Protein AF-A0A6V8P8G3-F1 (afdb_monomer_lite)

Secondary structure (DSSP, 8-state):
--GGGS-HHHHHHHHHTTSS-HHHHHHHHHHHHHHHHHHH---S---HHHHHHHT-

Structure (mmCIF, N/CA/C/O backbone):
data_AF-A0A6V8P8G3-F1
#
_entry.id   AF-A0A6V8P8G3-F1
#
loop_
_atom_site.group_PDB
_atom_site.id
_atom_site.type_symbol
_atom_site.label_atom_id
_atom_site.label_alt_id
_atom_site.label_comp_id
_atom_site.label_asym_id
_atom_site.label_entity_id
_atom_site.label_seq_id
_atom_site.pdbx_PDB_ins_code
_atom_site.Cartn_x
_atom_site.Cartn_y
_atom_site.Cartn_z
_atom_site.occupancy
_atom_site.B_iso_or_equiv
_atom_site.auth_seq_id
_atom_site.auth_comp_id
_atom_site.auth_asym_id
_atom_site.auth_atom_id
_atom_site.pdbx_PDB_model_num
ATOM 1 N N . MET A 1 1 ? -7.871 -10.718 -2.432 1.00 63.56 1 MET A N 1
ATOM 2 C CA . MET A 1 1 ? -8.167 -9.474 -3.170 1.00 63.56 1 MET A CA 1
ATOM 3 C C . MET A 1 1 ? -7.235 -8.439 -2.587 1.00 63.56 1 MET A C 1
ATOM 5 O O . MET A 1 1 ? -7.178 -8.351 -1.368 1.00 63.56 1 MET A O 1
ATOM 9 N N . GLU A 1 2 ? -6.439 -7.776 -3.413 1.00 90.81 2 GLU A N 1
ATOM 10 C CA . GLU A 1 2 ? -5.394 -6.875 -2.923 1.00 90.81 2 GLU A CA 1
ATOM 11 C C . GLU A 1 2 ? -5.963 -5.480 -2.637 1.00 90.81 2 GLU A C 1
ATOM 13 O O . GLU A 1 2 ? -6.850 -5.023 -3.358 1.00 90.81 2 GLU A O 1
ATOM 18 N N . LEU A 1 3 ? -5.450 -4.784 -1.614 1.00 96.56 3 LEU A N 1
ATOM 19 C CA . LEU A 1 3 ? -5.954 -3.454 -1.236 1.00 96.56 3 LEU A CA 1
ATOM 20 C C . LEU A 1 3 ? -5.711 -2.411 -2.338 1.00 96.56 3 LEU A C 1
ATOM 22 O O . LEU A 1 3 ? -6.543 -1.527 -2.531 1.00 96.56 3 LEU A O 1
ATOM 26 N N . TRP A 1 4 ? -4.616 -2.534 -3.098 1.00 96.69 4 TRP A N 1
ATOM 27 C CA . TRP A 1 4 ? -4.301 -1.637 -4.218 1.00 96.69 4 TRP A CA 1
ATOM 28 C C . TRP A 1 4 ? -5.294 -1.716 -5.390 1.00 96.69 4 TRP A C 1
ATOM 30 O O . TRP A 1 4 ? -5.313 -0.808 -6.216 1.00 96.69 4 TRP A O 1
ATOM 40 N N . ASP A 1 5 ? -6.113 -2.770 -5.469 1.00 97.06 5 ASP A N 1
ATOM 41 C CA . ASP A 1 5 ? -7.108 -2.978 -6.537 1.00 97.06 5 ASP A CA 1
ATOM 42 C C . ASP A 1 5 ? -8.523 -2.517 -6.126 1.00 97.06 5 ASP A C 1
ATOM 44 O O . ASP A 1 5 ? -9.489 -2.600 -6.887 1.00 97.06 5 ASP A O 1
ATOM 48 N N . MET A 1 6 ? -8.677 -2.028 -4.892 1.00 97.25 6 MET A N 1
ATOM 49 C CA . MET A 1 6 ? -9.959 -1.568 -4.365 1.00 97.25 6 MET A CA 1
ATOM 50 C C . MET A 1 6 ? -10.257 -0.123 -4.763 1.00 97.25 6 MET A C 1
ATOM 52 O O . MET A 1 6 ? -9.370 0.722 -4.893 1.00 97.25 6 MET A O 1
ATOM 56 N N . LYS A 1 7 ? -11.546 0.207 -4.894 1.00 97.50 7 LYS A N 1
ATOM 57 C CA . LYS A 1 7 ? -11.972 1.589 -5.145 1.00 97.50 7 LYS A CA 1
ATOM 58 C C . LYS A 1 7 ? -11.802 2.434 -3.885 1.00 97.50 7 LYS A C 1
ATOM 60 O O . LYS A 1 7 ? -12.059 1.968 -2.775 1.00 97.50 7 LYS A O 1
ATOM 65 N N . GLY A 1 8 ? -11.499 3.721 -4.062 1.00 96.50 8 GLY A N 1
ATOM 66 C CA . GLY A 1 8 ? -11.272 4.651 -2.949 1.00 96.50 8 GLY A CA 1
ATOM 67 C C . GLY A 1 8 ? -12.412 4.704 -1.922 1.00 96.50 8 GLY A C 1
ATOM 68 O O . GLY A 1 8 ? -12.150 4.766 -0.727 1.00 96.50 8 GLY A O 1
ATOM 69 N N . HIS A 1 9 ? -13.674 4.596 -2.354 1.00 97.88 9 HIS A N 1
ATOM 70 C CA . HIS A 1 9 ? -14.814 4.569 -1.429 1.00 97.88 9 HIS A CA 1
ATOM 71 C C . HIS A 1 9 ? -14.884 3.282 -0.586 1.00 97.88 9 HIS A C 1
ATOM 73 O O . HIS A 1 9 ? -15.324 3.336 0.556 1.00 97.88 9 HIS A O 1
ATOM 79 N N . GLN A 1 10 ? -14.429 2.141 -1.118 1.00 97.81 10 GLN A N 1
ATOM 80 C CA . GLN A 1 10 ? -14.379 0.877 -0.374 1.00 97.81 10 GLN A CA 1
ATOM 81 C C . GLN A 1 10 ? -13.274 0.937 0.681 1.00 97.81 10 GLN A C 1
ATOM 83 O O . GLN A 1 10 ? -13.511 0.617 1.839 1.00 97.81 10 GLN A O 1
ATOM 88 N N . LEU A 1 11 ? -12.090 1.426 0.297 1.00 98.12 11 LEU A N 1
ATOM 89 C CA . LEU A 1 11 ? -10.974 1.630 1.224 1.00 98.12 11 LEU A CA 1
ATOM 90 C C . LEU A 1 11 ? -11.345 2.617 2.338 1.00 98.12 11 LEU A C 1
ATOM 92 O O . LEU A 1 11 ? -11.077 2.349 3.504 1.00 98.12 11 LEU A O 1
ATOM 96 N N . ALA A 1 12 ? -12.017 3.722 2.001 1.00 98.12 12 ALA A N 1
ATOM 97 C CA . ALA A 1 12 ? -12.487 4.694 2.986 1.00 98.12 12 ALA A CA 1
ATOM 98 C C . ALA A 1 12 ? -13.467 4.073 3.997 1.00 98.12 12 ALA A C 1
ATOM 100 O O . ALA A 1 12 ? -13.338 4.311 5.197 1.00 98.12 12 ALA A O 1
ATOM 101 N N . GLU A 1 13 ? -14.414 3.255 3.529 1.00 98.31 13 GLU A N 1
ATOM 102 C CA . GLU A 1 13 ? -15.358 2.542 4.395 1.00 98.31 13 GLU A CA 1
ATOM 103 C C . GLU A 1 13 ? -14.640 1.553 5.328 1.00 98.31 13 GLU A C 1
ATOM 105 O O . GLU A 1 13 ? -14.901 1.540 6.532 1.00 98.31 13 GLU A O 1
ATOM 110 N N . MET A 1 14 ? -13.692 0.770 4.808 1.00 97.94 14 MET A N 1
ATOM 111 C CA . MET A 1 14 ? -12.929 -0.199 5.605 1.00 97.94 14 MET A CA 1
ATOM 112 C C . MET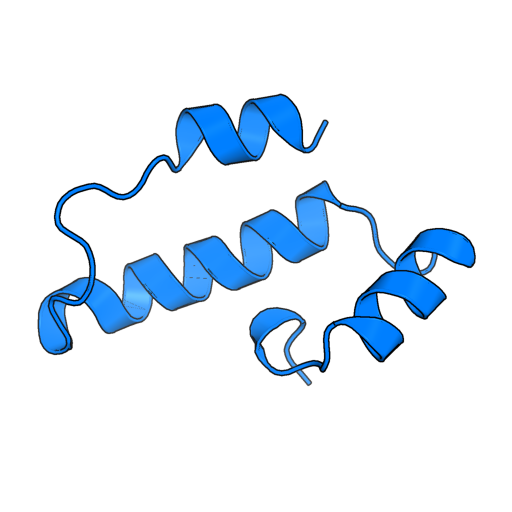 A 1 14 ? -12.024 0.478 6.644 1.00 97.94 14 MET A C 1
ATOM 114 O O . MET A 1 14 ? -11.940 0.010 7.781 1.00 97.94 14 MET A O 1
ATOM 118 N N . ILE A 1 15 ? -11.397 1.609 6.294 1.00 98.06 15 ILE A N 1
ATOM 119 C CA . ILE A 1 15 ? -10.601 2.421 7.231 1.00 98.06 15 ILE A CA 1
ATOM 120 C C . ILE A 1 15 ? -11.492 2.967 8.353 1.00 98.06 15 ILE A C 1
ATOM 122 O O . ILE A 1 15 ? -11.132 2.875 9.526 1.00 98.06 15 ILE A O 1
ATOM 126 N N . GLN A 1 16 ? -12.682 3.486 8.026 1.00 98.19 16 GLN A N 1
ATOM 127 C CA . GLN A 1 16 ? -13.641 3.966 9.033 1.00 98.19 16 GLN A CA 1
ATOM 128 C C . GLN A 1 16 ? -14.093 2.850 9.980 1.00 98.19 16 GLN A C 1
ATOM 130 O O . GLN A 1 16 ? -14.219 3.074 11.186 1.00 98.19 16 GLN A O 1
ATOM 135 N N . LYS A 1 17 ? -14.294 1.641 9.446 1.00 98.31 17 LYS A N 1
ATOM 136 C CA . LYS A 1 17 ? -14.631 0.442 10.226 1.00 98.31 17 LYS A CA 1
ATOM 137 C C . LYS A 1 17 ? -13.437 -0.172 10.964 1.00 98.31 17 LYS A C 1
ATOM 139 O O . LYS A 1 17 ? -13.639 -1.099 11.743 1.00 98.31 17 LYS A O 1
ATOM 144 N N . LYS A 1 18 ? -12.220 0.358 10.776 1.00 97.62 18 LYS A N 1
ATOM 145 C CA . LYS A 1 18 ? -10.958 -0.168 11.331 1.00 97.62 18 LYS A CA 1
ATOM 146 C C . LYS A 1 18 ? -10.659 -1.610 10.907 1.00 97.62 18 LYS A C 1
ATOM 148 O O . LYS A 1 18 ? -9.989 -2.341 11.629 1.00 97.62 18 LYS A O 1
ATOM 153 N N . GLU A 1 19 ? -11.163 -2.014 9.746 1.00 97.94 19 GLU A N 1
ATOM 154 C CA . GLU A 1 19 ? -10.887 -3.325 9.146 1.00 97.94 19 GLU A CA 1
ATOM 155 C C . GLU A 1 19 ? -9.494 -3.359 8.507 1.00 97.94 19 GLU A C 1
ATOM 157 O O . GLU A 1 19 ? -8.866 -4.411 8.450 1.00 97.94 19 GLU A O 1
ATOM 162 N N . VAL A 1 20 ? -9.015 -2.196 8.054 1.00 97.25 20 VAL A N 1
ATOM 163 C CA . VAL A 1 20 ? -7.651 -1.961 7.572 1.00 97.25 20 VAL A CA 1
ATOM 164 C C . VAL A 1 20 ? -7.170 -0.600 8.056 1.00 97.25 20 VAL A C 1
ATOM 166 O O . VAL A 1 20 ? -7.955 0.333 8.246 1.00 97.25 20 VAL A O 1
ATOM 169 N N . SER A 1 21 ? -5.868 -0.472 8.238 1.00 97.69 21 SER A N 1
ATOM 170 C CA . SER A 1 21 ? -5.197 0.779 8.571 1.00 97.69 21 SER A CA 1
ATOM 171 C C . SER A 1 21 ? -4.721 1.517 7.319 1.00 97.69 21 SER A C 1
ATOM 173 O O . SER A 1 21 ? -4.514 0.934 6.253 1.00 97.69 21 SER A O 1
ATOM 175 N N . VAL A 1 22 ? -4.494 2.825 7.458 1.00 97.50 22 VAL A N 1
ATOM 176 C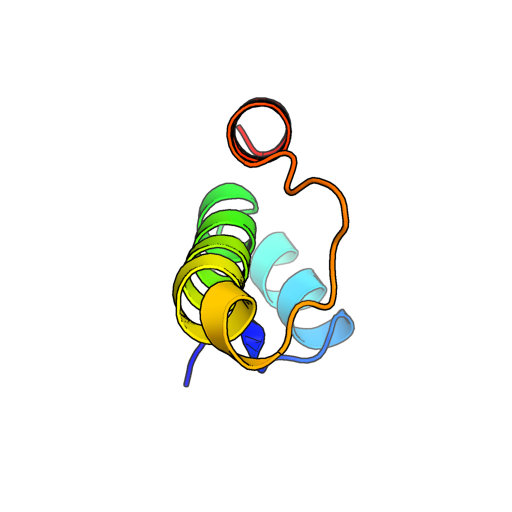 CA . VAL A 1 22 ? -3.903 3.648 6.390 1.00 97.50 22 VAL A CA 1
ATOM 177 C C . VAL A 1 22 ? -2.520 3.116 6.000 1.00 97.50 22 VAL A C 1
ATOM 179 O O . VAL A 1 22 ? -2.202 3.056 4.816 1.00 97.50 22 VAL A O 1
ATOM 182 N N . SER A 1 23 ? -1.718 2.661 6.967 1.00 97.38 23 SER A N 1
ATOM 183 C CA . SER A 1 23 ? -0.390 2.092 6.717 1.00 97.38 23 SER A CA 1
ATOM 184 C C . SER A 1 23 ? -0.435 0.785 5.917 1.00 97.38 23 SER A C 1
ATOM 186 O O . SER A 1 23 ? 0.400 0.599 5.031 1.00 97.38 23 SER A O 1
ATOM 188 N N . GLU A 1 24 ? -1.423 -0.086 6.149 1.00 97.25 24 GLU A N 1
ATOM 189 C CA . GLU A 1 24 ? -1.633 -1.305 5.350 1.00 97.25 24 GLU A CA 1
ATOM 190 C C . GLU A 1 24 ? -2.013 -0.987 3.900 1.00 97.25 24 GLU A C 1
ATOM 192 O O . GLU A 1 24 ? -1.460 -1.585 2.973 1.00 97.25 24 GLU A O 1
ATOM 197 N N . VAL A 1 25 ? -2.902 -0.010 3.689 1.00 97.81 25 VAL A N 1
ATOM 198 C CA . VAL A 1 25 ? -3.298 0.430 2.341 1.00 97.81 25 VAL A CA 1
ATOM 199 C C . VAL A 1 25 ? -2.108 1.047 1.604 1.00 97.81 25 VAL A C 1
ATOM 201 O O . VAL A 1 25 ? -1.798 0.631 0.486 1.00 97.81 25 VAL A O 1
ATOM 204 N N . THR A 1 26 ? -1.398 1.983 2.242 1.00 97.75 26 THR A N 1
ATOM 205 C CA . THR A 1 26 ? -0.201 2.625 1.675 1.00 97.75 26 THR A CA 1
ATOM 206 C C . THR A 1 26 ? 0.850 1.588 1.298 1.00 97.75 26 THR A C 1
ATOM 208 O O . THR A 1 26 ? 1.373 1.617 0.185 1.00 97.75 26 THR A O 1
ATOM 211 N N . ARG A 1 27 ? 1.126 0.623 2.184 1.00 97.50 27 ARG A N 1
ATOM 212 C CA . ARG A 1 27 ? 2.078 -0.457 1.908 1.00 97.50 27 ARG A CA 1
ATOM 213 C C . ARG A 1 27 ? 1.657 -1.302 0.706 1.00 97.50 27 ARG A C 1
ATOM 215 O O . ARG A 1 27 ? 2.492 -1.565 -0.151 1.00 97.50 27 ARG A O 1
ATOM 222 N N . SER A 1 28 ? 0.383 -1.684 0.613 1.00 97.88 28 SER A N 1
ATOM 223 C CA . SER A 1 28 ? -0.124 -2.491 -0.506 1.00 97.88 28 SER A CA 1
ATOM 224 C C . SER A 1 28 ? 0.068 -1.796 -1.861 1.00 97.88 28 SER A C 1
ATOM 226 O O . SER A 1 28 ? 0.476 -2.435 -2.833 1.00 97.88 28 SER A O 1
ATOM 228 N N . VAL A 1 29 ? -0.158 -0.479 -1.925 1.00 9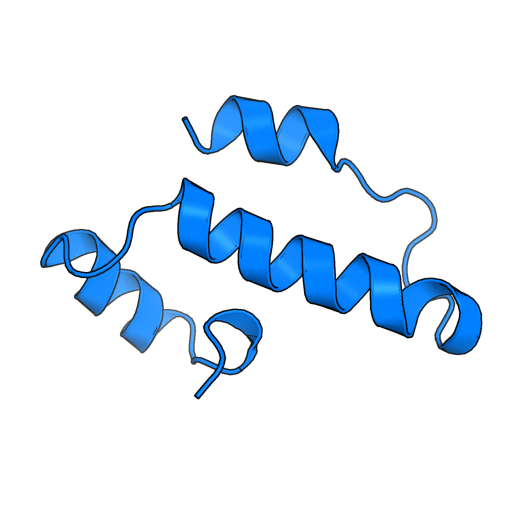7.56 29 VAL A N 1
ATOM 229 C CA . VAL A 1 29 ? 0.063 0.316 -3.145 1.00 97.56 29 VAL A CA 1
ATOM 230 C C . VAL A 1 29 ? 1.554 0.449 -3.464 1.00 97.56 29 VAL A C 1
ATOM 2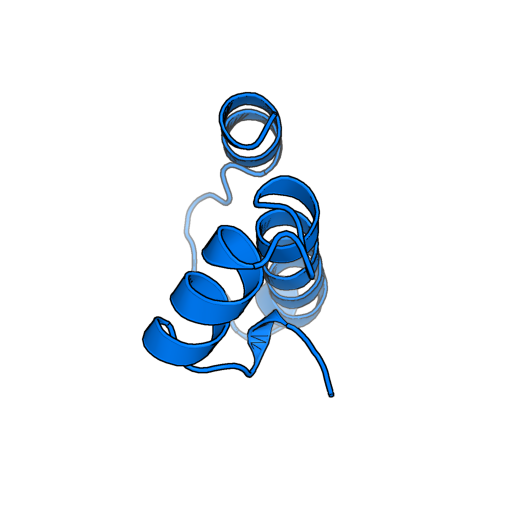32 O O . VAL A 1 29 ? 1.947 0.240 -4.611 1.00 97.56 29 VAL A O 1
ATOM 235 N N . LEU A 1 30 ? 2.396 0.743 -2.469 1.00 97.81 30 LEU A N 1
ATOM 236 C CA . LEU A 1 30 ? 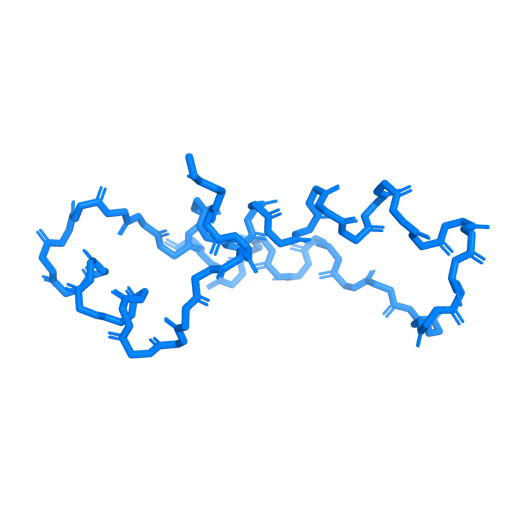3.847 0.849 -2.664 1.00 97.81 30 LEU A CA 1
ATOM 237 C C . LEU A 1 30 ? 4.466 -0.474 -3.131 1.00 97.81 30 LEU A C 1
ATOM 239 O O . LEU A 1 30 ? 5.290 -0.471 -4.042 1.00 97.81 30 LEU A O 1
ATOM 243 N N . ASP A 1 31 ? 4.033 -1.608 -2.578 1.00 97.50 31 ASP A N 1
ATOM 244 C CA . ASP A 1 31 ? 4.503 -2.929 -3.007 1.00 97.50 31 ASP A CA 1
ATOM 245 C C . ASP A 1 31 ? 4.118 -3.208 -4.475 1.00 97.50 31 ASP A C 1
ATOM 247 O O . ASP A 1 31 ? 4.913 -3.770 -5.237 1.00 97.50 31 ASP A O 1
ATOM 251 N N . ARG A 1 32 ? 2.938 -2.745 -4.918 1.00 97.50 32 ARG A N 1
ATOM 252 C CA . ARG A 1 32 ? 2.520 -2.835 -6.325 1.00 97.50 32 ARG A CA 1
ATOM 253 C C . ARG A 1 32 ? 3.357 -1.943 -7.240 1.00 97.50 32 ARG A C 1
ATOM 255 O O . ARG A 1 32 ? 3.753 -2.404 -8.313 1.00 97.50 32 ARG A O 1
ATOM 262 N N . ILE A 1 33 ? 3.628 -0.706 -6.819 1.00 97.69 33 ILE A N 1
ATOM 263 C CA . ILE A 1 33 ? 4.497 0.230 -7.546 1.00 97.69 33 ILE A CA 1
ATOM 264 C C . ILE A 1 33 ? 5.888 -0.382 -7.689 1.00 97.69 33 ILE A C 1
ATOM 266 O O . ILE A 1 33 ? 6.354 -0.549 -8.810 1.00 97.69 33 ILE A O 1
ATOM 270 N N . ARG A 1 34 ? 6.510 -0.833 -6.594 1.00 96.62 34 ARG A N 1
ATOM 271 C CA . ARG A 1 34 ? 7.851 -1.437 -6.611 1.00 96.62 34 ARG A CA 1
ATOM 272 C C . ARG A 1 34 ? 7.966 -2.604 -7.596 1.00 96.62 34 ARG A C 1
ATOM 274 O O . ARG A 1 34 ? 9.000 -2.770 -8.235 1.00 96.62 34 ARG A O 1
ATOM 281 N N . PHE A 1 35 ? 6.910 -3.407 -7.727 1.00 97.19 35 PHE A N 1
ATOM 282 C CA . PHE A 1 35 ? 6.883 -4.535 -8.656 1.00 97.19 35 PHE A CA 1
ATOM 283 C C . PHE A 1 35 ? 6.760 -4.114 -10.130 1.00 97.19 35 PHE A C 1
ATOM 285 O O . PHE A 1 35 ? 7.390 -4.722 -10.993 1.00 97.19 35 PHE A O 1
ATOM 292 N N . LEU A 1 36 ? 5.931 -3.113 -10.437 1.00 97.88 36 LEU A N 1
ATOM 293 C CA . LEU A 1 36 ? 5.616 -2.734 -11.820 1.00 97.88 36 LEU A CA 1
ATOM 294 C C . LEU A 1 36 ? 6.480 -1.610 -12.380 1.00 97.88 36 LEU A C 1
ATOM 296 O O . LEU A 1 36 ? 6.653 -1.530 -13.596 1.00 97.88 36 LEU A O 1
ATOM 300 N N . GLU A 1 37 ? 6.994 -0.737 -11.524 1.00 97.50 37 GLU A N 1
ATOM 301 C CA . GLU A 1 37 ? 7.687 0.476 -11.940 1.00 97.50 37 GLU A CA 1
ATOM 302 C C . GLU A 1 37 ? 8.897 0.214 -12.850 1.00 97.50 37 GLU A C 1
ATOM 304 O O . GLU A 1 37 ? 9.018 0.916 -13.851 1.00 97.50 37 GLU A O 1
ATOM 309 N N . PRO A 1 38 ? 9.720 -0.840 -12.648 1.00 96.12 38 PRO A N 1
ATOM 310 C CA . PRO A 1 38 ? 10.813 -1.157 -13.573 1.00 96.12 38 PRO A CA 1
ATOM 311 C C . PRO A 1 38 ? 10.366 -1.471 -15.010 1.00 96.12 38 PRO A C 1
ATOM 313 O O . PRO A 1 38 ? 11.176 -1.401 -15.932 1.00 96.12 38 PRO A O 1
ATOM 316 N N . LEU A 1 39 ? 9.100 -1.857 -15.200 1.00 98.00 39 LEU A N 1
ATOM 317 C CA . LEU A 1 39 ? 8.519 -2.173 -16.504 1.00 98.00 39 LEU A CA 1
ATOM 318 C C . LEU A 1 39 ? 7.725 -0.996 -17.079 1.00 98.00 39 LEU A C 1
ATOM 320 O O . LEU A 1 39 ? 7.814 -0.723 -18.274 1.00 98.00 39 LEU A O 1
ATOM 324 N N . LEU A 1 40 ? 6.906 -0.350 -16.247 1.00 97.81 40 LEU A N 1
ATOM 325 C CA . LEU A 1 40 ? 5.960 0.672 -16.694 1.00 97.81 40 LEU A CA 1
ATOM 326 C C . LEU A 1 40 ? 6.552 2.081 -16.692 1.00 97.81 40 LEU A C 1
ATOM 328 O O . LEU A 1 40 ? 6.105 2.903 -17.489 1.00 97.81 40 LEU A O 1
ATOM 332 N N . ASN A 1 41 ? 7.529 2.345 -15.820 1.00 96.88 41 ASN A N 1
ATOM 333 C CA . ASN A 1 41 ? 8.241 3.617 -15.703 1.00 96.88 41 ASN A CA 1
ATOM 334 C C . ASN A 1 41 ? 7.283 4.828 -15.655 1.00 96.88 41 ASN A C 1
ATOM 336 O O . ASN A 1 41 ? 7.369 5.750 -16.472 1.00 96.88 41 ASN A O 1
ATOM 340 N N . CYS A 1 42 ? 6.293 4.759 -14.762 1.00 97.81 42 CYS A N 1
ATOM 341 C CA . CYS A 1 42 ? 5.198 5.721 -14.650 1.00 97.81 42 CYS A CA 1
ATOM 342 C C . CYS A 1 42 ? 5.534 6.928 -13.766 1.00 97.81 42 CYS A C 1
ATOM 344 O O . CYS A 1 42 ? 4.938 7.994 -13.939 1.00 97.81 42 CYS A O 1
ATOM 346 N N . TYR A 1 43 ? 6.453 6.775 -12.815 1.00 97.62 43 TYR A N 1
ATOM 347 C CA . TYR A 1 43 ? 6.799 7.788 -11.827 1.00 97.62 43 TYR A CA 1
ATOM 348 C C . TYR A 1 43 ? 8.254 8.227 -12.001 1.00 97.62 43 TYR A C 1
ATOM 350 O O . TYR A 1 43 ? 9.160 7.418 -12.149 1.00 97.62 43 TYR A O 1
ATOM 358 N N . ILE A 1 44 ? 8.500 9.536 -11.919 1.00 96.94 44 ILE A N 1
ATOM 359 C CA . ILE A 1 44 ? 9.875 10.066 -11.888 1.00 96.94 44 ILE A CA 1
ATOM 360 C C . ILE A 1 44 ? 10.534 9.731 -10.544 1.00 96.94 44 ILE A C 1
ATOM 362 O O . ILE A 1 44 ? 11.685 9.307 -10.493 1.00 96.94 44 ILE A O 1
ATOM 366 N N . THR A 1 45 ? 9.785 9.915 -9.456 1.00 97.25 45 THR A N 1
ATOM 367 C CA . THR A 1 45 ? 10.239 9.671 -8.087 1.00 97.25 45 THR A CA 1
ATOM 368 C C . THR A 1 45 ? 9.109 9.029 -7.299 1.00 97.25 45 THR A C 1
ATOM 370 O O . THR A 1 45 ? 7.998 9.560 -7.264 1.00 97.25 45 THR A O 1
ATOM 373 N N . VAL A 1 46 ? 9.400 7.915 -6.631 1.00 97.31 46 VAL A N 1
ATOM 374 C CA . VAL A 1 46 ? 8.485 7.279 -5.678 1.00 97.31 46 VAL A CA 1
ATOM 375 C C . VAL A 1 46 ? 8.896 7.698 -4.264 1.00 97.31 46 VAL A C 1
ATOM 377 O O . VAL A 1 46 ? 10.017 7.433 -3.843 1.00 97.31 46 VAL A O 1
ATOM 380 N N . LEU A 1 47 ? 7.995 8.360 -3.532 1.00 97.38 47 LEU A N 1
ATOM 381 C CA . LEU A 1 47 ? 8.225 8.857 -2.165 1.00 97.38 47 LEU A CA 1
ATOM 382 C C . LEU A 1 47 ? 7.867 7.791 -1.116 1.00 97.38 47 LEU A C 1
ATOM 384 O O . LEU A 1 47 ? 6.908 7.952 -0.354 1.00 97.38 47 LEU A O 1
ATOM 388 N N . GLU A 1 48 ? 8.553 6.643 -1.140 1.00 96.31 48 GLU A N 1
ATOM 389 C CA . GLU A 1 48 ? 8.193 5.494 -0.292 1.00 96.31 48 GLU A CA 1
ATOM 390 C C . GLU A 1 48 ? 8.298 5.813 1.209 1.00 96.31 48 GLU A C 1
ATOM 392 O O . GLU A 1 48 ? 7.362 5.537 1.966 1.00 96.31 48 GLU A O 1
ATOM 397 N N . GLU A 1 49 ? 9.416 6.401 1.645 1.00 96.19 49 GLU A N 1
ATOM 398 C CA . GLU A 1 49 ? 9.695 6.659 3.065 1.00 96.19 49 GLU A CA 1
ATOM 399 C C . GLU A 1 49 ? 8.770 7.732 3.648 1.00 96.19 49 GLU A C 1
ATOM 401 O O . GLU A 1 49 ? 8.210 7.562 4.739 1.00 96.19 49 GLU A O 1
ATOM 406 N N . GLU A 1 50 ? 8.557 8.822 2.912 1.00 97.62 50 GLU A N 1
ATOM 407 C CA . GLU A 1 50 ? 7.674 9.910 3.322 1.00 97.62 50 GLU A CA 1
ATOM 408 C C . GLU A 1 50 ? 6.226 9.426 3.411 1.00 97.62 50 GLU A C 1
ATOM 410 O O . GLU A 1 50 ? 5.539 9.702 4.398 1.00 97.62 50 GLU A O 1
ATOM 415 N N . SER A 1 51 ? 5.778 8.640 2.425 1.00 97.00 51 SER A N 1
ATOM 416 C CA . SER A 1 51 ? 4.420 8.082 2.409 1.00 97.00 51 SER A CA 1
ATOM 417 C C . SER A 1 51 ? 4.185 7.140 3.586 1.00 97.00 51 SER A C 1
ATOM 419 O O . SER A 1 51 ? 3.141 7.208 4.235 1.00 97.00 51 SER A O 1
ATOM 421 N N . GLN A 1 52 ? 5.159 6.284 3.912 1.00 94.62 52 GLN A N 1
ATOM 422 C CA . GLN A 1 52 ? 5.059 5.413 5.084 1.00 94.62 52 GLN A CA 1
ATOM 423 C C . GLN A 1 52 ? 5.083 6.190 6.400 1.00 94.62 52 GLN A C 1
ATOM 425 O O . GLN A 1 52 ? 4.419 5.783 7.351 1.00 94.62 52 GLN A O 1
ATOM 430 N N . THR A 1 53 ? 5.830 7.292 6.470 1.00 96.75 53 THR A N 1
ATOM 431 C CA . THR A 1 53 ? 5.899 8.134 7.672 1.00 96.75 53 THR A CA 1
ATOM 432 C C . THR A 1 53 ? 4.578 8.858 7.925 1.00 96.75 53 THR A C 1
ATOM 434 O O . THR A 1 53 ? 4.117 8.882 9.063 1.00 96.75 53 THR A O 1
ATOM 437 N N . LEU A 1 54 ? 3.941 9.390 6.877 1.00 96.25 54 LEU A N 1
ATOM 438 C CA . LEU A 1 54 ? 2.645 10.075 6.971 1.00 96.25 54 LEU A CA 1
ATOM 439 C C . LEU A 1 54 ? 1.465 9.129 7.241 1.00 96.25 54 LEU A C 1
ATOM 441 O O . LEU A 1 54 ? 0.422 9.577 7.706 1.00 96.25 54 LEU A O 1
ATOM 445 N N . ALA A 1 55 ? 1.608 7.838 6.930 1.00 94.38 55 ALA A N 1
ATOM 446 C CA . ALA A 1 55 ? 0.559 6.833 7.103 1.00 94.38 55 ALA A CA 1
ATOM 447 C C . ALA A 1 55 ? 0.499 6.207 8.514 1.00 94.38 55 ALA A C 1
ATOM 449 O O . ALA A 1 55 ? -0.343 5.332 8.740 1.00 94.38 55 ALA A O 1
ATOM 450 N N . ARG A 1 56 ? 1.403 6.597 9.423 1.00 82.38 56 ARG A N 1
ATOM 451 C CA . ARG A 1 56 ? 1.436 6.168 10.833 1.00 82.38 56 ARG A CA 1
ATOM 45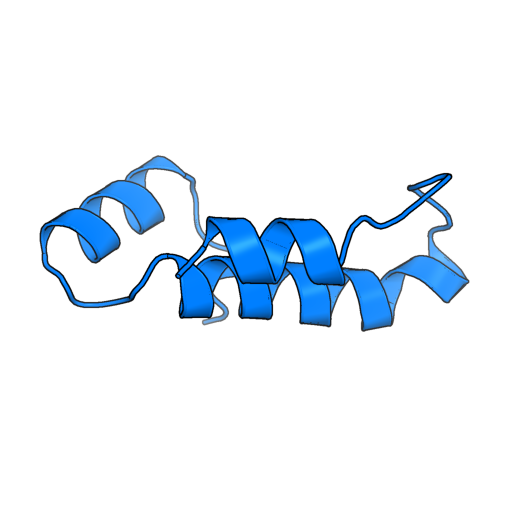2 C C . ARG A 1 56 ? 0.468 6.980 11.682 1.00 82.38 56 ARG A C 1
ATOM 454 O O . ARG A 1 56 ? -0.167 6.353 12.557 1.00 82.38 56 ARG A O 1
#

Organism: NCBI:txid2754717

Sequence (56 aa):
MELWDMKGHQLAEMIQKKEVSVSEVTRSVLDRIRFLEPLLNCYITVLEEESQTLAR

InterPro domains:
  IPR036928 Amidase signature (AS) superfamily [G3DSA:3.90.1300.10] (1-56)
  IPR036928 Amidase signature (AS) superfamily [SSF75304] (1-55)

Radius of gyration: 12.07 Å; chains: 1; bounding box: 26×20×28 Å

Foldseek 3Di:
DFLLPDDPVVVVVCCVVVVDALLRSLVSNVVVCVVCCVPPVPDPDDPNPVSNVVRD

pLDDT: mean 96.32, std 4.97, range [63.56, 98.31]